Protein AF-A0A3D0ZLG3-F1 (afdb_monomer_lite)

Structure (mmCIF, N/CA/C/O backbone):
data_AF-A0A3D0ZLG3-F1
#
_entry.id   AF-A0A3D0ZLG3-F1
#
loop_
_atom_site.group_PDB
_atom_site.id
_atom_site.type_symbol
_atom_site.label_atom_id
_atom_site.label_alt_id
_atom_site.label_comp_id
_atom_site.label_asym_id
_atom_site.label_entity_id
_atom_site.label_seq_id
_atom_site.pdbx_PDB_ins_code
_atom_site.Cartn_x
_atom_site.Cartn_y
_atom_site.Cartn_z
_atom_site.occupancy
_atom_site.B_iso_or_equiv
_atom_site.auth_seq_id
_atom_site.auth_comp_id
_atom_site.auth_asym_id
_atom_site.auth_atom_id
_atom_site.pdbx_PDB_model_num
ATOM 1 N N . LEU A 1 1 ? -10.636 -18.421 17.690 1.00 55.66 1 LEU A N 1
ATOM 2 C CA . LEU A 1 1 ? -9.407 -18.933 17.035 1.00 55.66 1 LEU A CA 1
ATOM 3 C C . LEU A 1 1 ? -8.238 -18.077 17.494 1.00 55.66 1 LEU A C 1
ATOM 5 O O . LEU A 1 1 ? -8.452 -16.879 17.653 1.00 55.66 1 LEU A O 1
ATOM 9 N N . PRO A 1 2 ? -7.043 -18.640 17.725 1.00 79.75 2 PRO A N 1
ATOM 10 C CA . PRO A 1 2 ? -5.860 -17.829 17.986 1.00 79.75 2 PRO A CA 1
ATOM 11 C C . PRO A 1 2 ? -5.691 -16.797 16.854 1.00 79.75 2 PRO A C 1
ATOM 13 O O . PRO A 1 2 ? -5.816 -17.188 15.690 1.00 79.75 2 PRO A O 1
ATOM 16 N N . PRO A 1 3 ? -5.416 -15.512 17.146 1.00 75.44 3 PRO A N 1
ATOM 17 C CA . PRO A 1 3 ? -5.322 -14.456 16.128 1.00 75.44 3 PRO A CA 1
ATOM 18 C C . PRO A 1 3 ? -4.358 -14.792 14.985 1.00 75.44 3 PRO A C 1
ATOM 20 O O . PRO A 1 3 ? -4.603 -14.461 13.827 1.00 75.44 3 PRO A O 1
ATOM 23 N N . ILE A 1 4 ? -3.298 -15.537 15.299 1.00 81.06 4 ILE A N 1
ATOM 24 C CA . ILE A 1 4 ? -2.323 -16.008 14.320 1.00 81.06 4 ILE A CA 1
ATOM 25 C C . ILE A 1 4 ? -2.920 -16.983 13.301 1.00 81.06 4 ILE A C 1
ATOM 27 O O . ILE A 1 4 ? -2.586 -16.903 12.1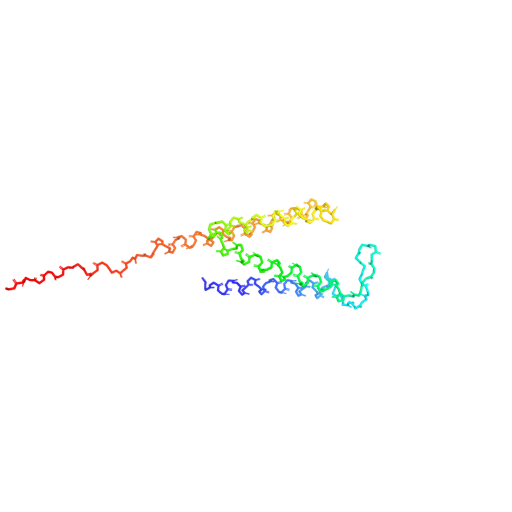30 1.00 81.06 4 ILE A O 1
ATOM 31 N N . VAL A 1 5 ? -3.859 -17.846 13.704 1.00 85.44 5 VAL A N 1
ATOM 32 C CA . VAL A 1 5 ? -4.514 -18.796 12.791 1.00 85.44 5 VAL A CA 1
ATOM 33 C C . VAL A 1 5 ? -5.380 -18.041 11.788 1.00 85.44 5 VAL A C 1
ATOM 35 O O . VAL A 1 5 ? -5.345 -18.351 10.602 1.00 85.44 5 VAL A O 1
ATOM 38 N N . LEU A 1 6 ? -6.107 -17.014 12.238 1.00 80.31 6 LEU A N 1
ATOM 39 C CA . LEU A 1 6 ? -6.919 -16.175 11.354 1.00 80.31 6 LEU A CA 1
ATOM 40 C C . LEU A 1 6 ? -6.043 -15.423 10.338 1.00 80.31 6 LEU A C 1
ATOM 42 O O . LEU A 1 6 ? -6.314 -15.470 9.138 1.00 80.31 6 LEU A O 1
ATOM 46 N N . ALA A 1 7 ? -4.961 -14.791 10.805 1.00 78.31 7 ALA A N 1
ATOM 47 C CA . ALA A 1 7 ? -4.022 -14.073 9.945 1.00 78.31 7 ALA A CA 1
ATOM 48 C C . ALA A 1 7 ? -3.320 -15.007 8.944 1.00 78.31 7 ALA A C 1
ATOM 50 O O . ALA A 1 7 ? -3.247 -14.699 7.755 1.00 78.31 7 ALA A O 1
ATOM 51 N N . SER A 1 8 ? -2.850 -16.173 9.399 1.00 84.81 8 SER A N 1
ATOM 52 C CA . SER A 1 8 ? -2.200 -17.167 8.544 1.00 84.81 8 SER A CA 1
ATOM 53 C C . SER A 1 8 ? -3.142 -17.715 7.479 1.00 84.81 8 SER A C 1
ATOM 55 O O . SER A 1 8 ? -2.725 -17.850 6.335 1.00 84.81 8 SER A O 1
ATOM 57 N N . VAL A 1 9 ? -4.407 -17.989 7.813 1.00 87.88 9 VAL A N 1
ATOM 58 C CA . VAL A 1 9 ? -5.397 -18.449 6.828 1.00 87.88 9 VAL A CA 1
ATOM 59 C C . VAL A 1 9 ? -5.670 -17.362 5.788 1.00 87.88 9 VAL A C 1
ATOM 61 O O . VAL A 1 9 ? -5.633 -17.657 4.597 1.00 87.88 9 VAL A O 1
ATOM 64 N N . GLY A 1 10 ? -5.865 -16.105 6.203 1.00 85.25 10 GLY A N 1
ATOM 65 C CA . GLY A 1 10 ? -6.064 -14.989 5.270 1.00 85.25 10 GLY A CA 1
ATOM 66 C C . GLY A 1 10 ? -4.884 -14.796 4.312 1.00 85.25 10 GLY A C 1
ATOM 67 O O . GLY A 1 10 ? -5.078 -14.693 3.100 1.00 85.25 10 GLY A O 1
ATOM 68 N N . LEU A 1 11 ? -3.655 -14.828 4.837 1.00 88.69 11 LEU A N 1
ATOM 69 C CA . LEU A 1 11 ? -2.432 -14.753 4.032 1.00 88.69 11 LEU A CA 1
ATOM 70 C C . LEU A 1 11 ? -2.287 -15.950 3.086 1.00 88.69 11 LEU A C 1
ATOM 72 O O . LEU A 1 11 ? -1.920 -15.762 1.930 1.00 88.69 11 LEU A O 1
ATOM 76 N N . MET A 1 12 ? -2.604 -17.165 3.544 1.00 94.38 12 MET A N 1
ATOM 77 C CA . MET A 1 12 ? -2.537 -18.380 2.727 1.00 94.38 12 MET A CA 1
ATOM 78 C C . MET A 1 12 ? -3.524 -18.322 1.559 1.00 94.38 12 MET A C 1
ATOM 80 O O . MET A 1 12 ? -3.162 -18.652 0.433 1.00 94.38 12 MET A O 1
ATOM 84 N N . VAL A 1 13 ? -4.755 -17.866 1.810 1.00 92.69 13 VAL A N 1
ATOM 85 C CA . VAL A 1 13 ? -5.767 -17.670 0.764 1.00 92.69 13 VAL A CA 1
ATOM 86 C C . VAL A 1 13 ? -5.295 -16.614 -0.233 1.00 92.69 13 VAL A C 1
ATOM 88 O O . VAL A 1 13 ? -5.320 -16.869 -1.434 1.00 92.69 13 VAL A O 1
ATOM 91 N N . GLY A 1 14 ? -4.799 -15.467 0.243 1.00 87.12 14 GLY A N 1
ATOM 92 C CA . GLY A 1 14 ? -4.247 -14.426 -0.626 1.00 87.12 14 GLY A CA 1
ATOM 93 C C . GLY A 1 14 ? -3.088 -14.934 -1.491 1.00 87.12 14 GLY A C 1
ATOM 94 O O . GLY A 1 14 ? -3.075 -14.712 -2.701 1.00 87.12 14 GLY A O 1
ATOM 95 N N . ALA A 1 15 ? -2.157 -15.682 -0.897 1.00 91.56 15 ALA A N 1
ATOM 96 C CA . ALA A 1 15 ? -1.034 -16.290 -1.603 1.00 91.56 15 ALA A CA 1
ATOM 97 C C . ALA A 1 15 ? -1.494 -17.318 -2.648 1.00 91.56 15 ALA A C 1
ATOM 99 O O . ALA A 1 15 ? -1.011 -17.292 -3.777 1.00 91.56 15 ALA A O 1
ATOM 100 N N . ALA A 1 16 ? -2.452 -18.184 -2.306 1.00 94.94 16 ALA A N 1
ATOM 101 C CA . ALA A 1 16 ? -3.001 -19.176 -3.225 1.00 94.94 16 ALA A CA 1
ATOM 102 C C . ALA A 1 16 ? -3.704 -18.520 -4.422 1.00 94.94 16 ALA A C 1
ATOM 104 O O . ALA A 1 16 ? -3.488 -18.932 -5.561 1.00 94.94 16 ALA A O 1
ATOM 105 N N . VAL A 1 17 ? -4.496 -17.468 -4.185 1.00 93.50 17 VAL A N 1
ATOM 106 C CA . VAL A 1 17 ? -5.161 -16.694 -5.245 1.00 93.50 17 VAL A CA 1
ATOM 107 C C . VAL A 1 17 ? -4.134 -16.024 -6.157 1.00 93.50 17 VAL A C 1
ATOM 109 O O . VAL A 1 17 ? -4.238 -16.141 -7.377 1.00 93.50 17 VAL A O 1
ATOM 112 N N . MET A 1 18 ? -3.112 -15.376 -5.589 1.00 89.12 18 MET A N 1
ATOM 113 C CA . MET A 1 18 ? -2.034 -14.757 -6.369 1.00 89.12 18 MET A CA 1
ATOM 114 C C . MET A 1 18 ? -1.254 -15.788 -7.190 1.00 89.12 18 MET A C 1
ATOM 116 O O . MET A 1 18 ? -0.952 -15.547 -8.358 1.00 89.12 18 MET A O 1
ATOM 120 N N . TRP A 1 19 ? -0.960 -16.952 -6.607 1.00 91.62 19 TRP A N 1
ATOM 121 C CA . TRP A 1 19 ? -0.264 -18.035 -7.294 1.00 91.62 19 TRP A CA 1
ATOM 122 C C . TRP A 1 19 ? -1.094 -18.607 -8.448 1.00 91.62 19 TRP A C 1
ATOM 124 O O . TRP A 1 19 ? -0.566 -18.788 -9.539 1.00 91.62 19 TRP A O 1
ATOM 134 N N . LEU A 1 20 ? -2.400 -18.813 -8.255 1.00 93.38 20 LEU A N 1
ATOM 135 C CA . LEU A 1 20 ? -3.320 -19.230 -9.319 1.00 93.38 20 LEU A CA 1
ATOM 136 C C . LEU A 1 20 ? -3.420 -18.185 -10.438 1.00 93.38 20 LEU A C 1
ATOM 138 O O . LEU A 1 20 ? -3.387 -18.545 -11.615 1.00 93.38 20 LEU A O 1
ATOM 142 N N . ALA A 1 21 ? -3.503 -16.896 -10.099 1.00 90.44 21 ALA A N 1
ATOM 143 C CA . ALA A 1 21 ? -3.523 -15.814 -11.085 1.00 90.44 21 ALA A CA 1
ATOM 144 C C . ALA A 1 21 ? -2.225 -15.766 -11.911 1.00 90.44 21 ALA A C 1
ATOM 146 O O . ALA A 1 21 ? -2.264 -15.566 -13.125 1.00 90.44 21 ALA A O 1
ATOM 147 N N . ALA A 1 22 ? -1.079 -16.013 -11.274 1.00 87.00 22 ALA A N 1
ATOM 148 C CA . ALA A 1 22 ? 0.198 -16.151 -11.963 1.00 87.00 22 ALA A CA 1
ATOM 149 C C . ALA A 1 22 ? 0.248 -17.416 -12.841 1.00 87.00 22 ALA A C 1
ATOM 151 O O . ALA A 1 22 ? 0.626 -17.341 -14.007 1.00 87.00 22 ALA A O 1
ATOM 152 N N . ALA A 1 23 ? -0.177 -18.570 -12.316 1.00 87.81 23 ALA A N 1
ATOM 153 C CA . ALA A 1 23 ? -0.129 -19.860 -13.010 1.00 87.81 23 ALA A CA 1
ATOM 154 C C . ALA A 1 23 ? -1.052 -19.923 -14.238 1.00 87.81 23 ALA A C 1
ATOM 156 O O . ALA A 1 23 ? -0.731 -20.582 -15.223 1.00 87.81 23 ALA A O 1
ATOM 157 N N . THR A 1 24 ? -2.188 -19.225 -14.196 1.00 91.38 24 THR A N 1
ATOM 158 C CA . THR A 1 24 ? -3.136 -19.127 -15.319 1.00 91.38 24 THR A CA 1
ATOM 159 C C . THR A 1 24 ? -2.714 -18.109 -16.381 1.00 91.38 24 THR A C 1
ATOM 161 O O . THR A 1 24 ? -3.380 -17.991 -17.407 1.00 91.38 24 THR A O 1
ATOM 164 N N . GLY A 1 25 ? -1.624 -17.365 -16.157 1.00 82.06 25 GLY A N 1
ATOM 165 C CA . GLY A 1 25 ? -1.154 -16.318 -17.065 1.00 82.06 25 GLY A CA 1
ATOM 166 C C . GLY A 1 25 ? -2.006 -15.045 -17.049 1.00 82.06 25 GLY A C 1
ATOM 167 O O . GLY A 1 25 ? -1.749 -14.142 -17.841 1.00 82.06 25 GLY A O 1
ATOM 168 N N . LEU A 1 26 ? -2.988 -14.944 -16.141 1.00 82.88 26 LEU A N 1
ATOM 169 C CA . LEU A 1 26 ? -3.759 -13.715 -15.918 1.00 82.88 26 LEU A CA 1
ATOM 170 C C . LEU A 1 26 ? -2.859 -12.578 -15.424 1.00 82.88 26 LEU A C 1
ATOM 172 O O . LEU A 1 26 ? -3.101 -11.416 -15.745 1.00 82.88 26 LEU A O 1
ATOM 176 N N . LEU A 1 27 ? -1.820 -12.917 -14.655 1.00 78.25 27 LEU A N 1
ATOM 177 C CA . LEU A 1 27 ? -0.792 -11.985 -14.213 1.00 78.25 27 LEU A CA 1
ATOM 178 C C . LEU A 1 27 ? 0.483 -12.191 -15.057 1.00 78.25 27 LEU A C 1
ATOM 180 O O . LEU A 1 27 ? 1.223 -13.145 -14.800 1.00 78.25 27 LEU A O 1
ATOM 184 N N . PRO A 1 28 ? 0.765 -11.340 -16.064 1.00 78.38 28 PRO A N 1
ATOM 185 C CA . PRO A 1 28 ? 1.974 -11.462 -16.871 1.00 78.38 28 PRO A CA 1
ATOM 186 C C . PRO A 1 28 ? 3.206 -11.170 -16.006 1.00 78.38 28 PRO A C 1
ATOM 188 O O . PRO A 1 28 ? 3.541 -10.022 -15.720 1.00 78.38 28 PRO A O 1
ATOM 191 N N . MET A 1 29 ? 3.881 -12.230 -15.565 1.00 72.69 29 MET A N 1
ATOM 192 C CA . MET A 1 29 ? 5.076 -12.135 -14.734 1.00 72.69 29 MET A CA 1
ATOM 193 C C . MET A 1 29 ? 6.311 -12.028 -15.635 1.00 72.69 29 MET A C 1
ATOM 195 O O . MET A 1 29 ? 6.917 -13.028 -16.011 1.00 72.69 29 MET A O 1
ATOM 199 N N . ALA A 1 30 ? 6.659 -10.801 -16.018 1.00 77.38 30 ALA A N 1
ATOM 200 C CA . ALA A 1 30 ? 7.857 -10.507 -16.796 1.00 77.38 30 ALA A CA 1
ATOM 201 C C . ALA A 1 30 ? 8.911 -9.839 -15.907 1.00 77.38 30 ALA A C 1
ATOM 203 O O . ALA A 1 30 ? 8.622 -8.866 -15.212 1.00 77.38 30 ALA A O 1
ATOM 204 N N . PHE A 1 31 ? 10.144 -10.340 -15.954 1.00 76.38 31 PHE A N 1
ATOM 205 C CA . PHE A 1 31 ? 11.295 -9.662 -15.367 1.00 76.38 31 PHE A CA 1
ATOM 206 C C . PHE A 1 31 ? 12.100 -9.004 -16.484 1.00 76.38 31 PHE A C 1
ATOM 208 O O . PHE A 1 31 ? 12.467 -9.661 -17.458 1.00 76.38 31 PHE A O 1
ATOM 215 N N . SER A 1 32 ? 12.369 -7.708 -16.351 1.00 75.88 32 SER A N 1
ATOM 216 C CA . SER A 1 32 ? 13.154 -6.947 -17.317 1.00 75.88 32 SER A CA 1
ATOM 217 C C . SER A 1 32 ? 14.144 -6.057 -16.584 1.00 75.88 32 SER A C 1
ATOM 219 O O . SER A 1 32 ? 13.767 -5.311 -15.685 1.00 75.88 32 SER A O 1
ATOM 221 N N . ALA A 1 33 ? 15.409 -6.130 -16.993 1.00 80.06 33 ALA A N 1
ATOM 222 C CA . ALA A 1 33 ? 16.469 -5.222 -16.560 1.00 80.06 33 ALA A CA 1
ATOM 223 C C . ALA A 1 33 ? 16.695 -4.084 -17.576 1.00 80.06 33 ALA A C 1
ATOM 225 O O . ALA A 1 33 ? 17.752 -3.455 -17.580 1.00 80.06 33 ALA A O 1
ATOM 226 N N . ALA A 1 34 ? 15.732 -3.854 -18.474 1.00 83.06 34 ALA A N 1
ATOM 227 C CA . ALA A 1 34 ? 15.802 -2.783 -19.458 1.00 83.06 34 ALA A CA 1
ATOM 228 C C . ALA A 1 34 ? 15.677 -1.402 -18.799 1.00 83.06 34 ALA A C 1
ATOM 230 O O . ALA A 1 34 ? 15.046 -1.248 -17.749 1.00 83.06 34 ALA A O 1
ATOM 231 N N . ASP A 1 35 ? 16.247 -0.388 -19.447 1.00 86.12 35 ASP A N 1
ATOM 232 C CA . ASP A 1 35 ? 16.139 0.992 -18.985 1.00 86.12 35 ASP A CA 1
ATOM 233 C C . ASP A 1 35 ? 14.672 1.419 -18.854 1.00 86.12 35 ASP A C 1
ATOM 235 O O . ASP A 1 35 ? 13.822 1.143 -19.702 1.00 86.12 35 ASP A O 1
ATOM 239 N N . THR A 1 36 ? 14.372 2.092 -17.748 1.00 84.19 36 THR A N 1
ATOM 240 C CA . THR A 1 36 ? 13.029 2.530 -17.383 1.00 84.19 36 THR A CA 1
ATOM 241 C C . THR A 1 36 ? 12.833 3.984 -17.779 1.00 84.19 36 THR A C 1
ATOM 243 O O . THR A 1 36 ? 13.662 4.850 -17.494 1.00 84.19 36 THR A O 1
ATOM 246 N N . ARG A 1 37 ? 11.707 4.278 -18.427 1.00 85.50 37 ARG A N 1
ATOM 247 C CA . ARG A 1 37 ? 11.344 5.644 -18.797 1.00 85.50 37 ARG A CA 1
ATOM 248 C C . ARG A 1 37 ? 10.555 6.305 -17.666 1.00 85.50 37 ARG A C 1
ATOM 250 O O . ARG A 1 37 ? 9.452 5.874 -17.349 1.00 85.50 37 ARG A O 1
ATOM 257 N N . LEU A 1 38 ? 11.097 7.376 -17.098 1.00 80.56 38 LEU A N 1
ATOM 258 C CA . LEU A 1 38 ? 10.437 8.222 -16.105 1.00 80.56 38 LEU A CA 1
ATOM 259 C C . LEU A 1 38 ? 10.069 9.561 -16.761 1.00 80.56 38 LEU A C 1
ATOM 261 O O . LEU A 1 38 ? 10.871 10.494 -16.828 1.00 80.56 38 LEU A O 1
ATOM 265 N N . GLY A 1 39 ? 8.849 9.642 -17.302 1.00 82.94 39 GLY A N 1
ATOM 266 C CA . GLY A 1 39 ? 8.375 10.814 -18.042 1.00 82.94 39 GLY A CA 1
ATOM 267 C C . GLY A 1 39 ? 9.216 11.078 -19.306 1.00 82.94 39 GLY A C 1
ATOM 268 O O . GLY A 1 39 ? 9.235 10.231 -20.208 1.00 82.94 39 GLY A O 1
ATOM 269 N N . PRO A 1 40 ? 9.896 12.236 -19.426 1.00 83.81 40 PRO A N 1
ATOM 270 C CA . PRO A 1 40 ? 10.781 12.511 -20.557 1.00 83.81 40 PRO A CA 1
ATOM 271 C C . PRO A 1 40 ? 12.170 11.859 -20.429 1.00 83.81 40 PRO A C 1
ATOM 273 O O . PRO A 1 40 ? 12.894 11.809 -21.420 1.00 83.81 40 PRO A O 1
ATOM 276 N N . TRP A 1 41 ? 12.547 11.349 -19.251 1.00 84.94 41 TRP A N 1
ATOM 277 C CA . TRP A 1 41 ? 13.888 10.829 -18.973 1.00 84.94 41 TRP A CA 1
ATOM 278 C C . TRP A 1 41 ? 13.960 9.309 -19.140 1.00 84.94 41 TRP A C 1
ATOM 280 O O . TRP A 1 41 ? 13.026 8.592 -18.782 1.00 84.94 41 TRP A O 1
ATOM 290 N N . ILE A 1 42 ? 15.089 8.810 -19.646 1.00 88.31 42 ILE A N 1
ATOM 291 C CA . ILE A 1 42 ? 15.417 7.379 -19.672 1.00 88.31 42 ILE A CA 1
ATOM 292 C C . ILE A 1 42 ? 16.454 7.145 -18.578 1.00 88.31 42 ILE A C 1
ATOM 294 O O . ILE A 1 42 ? 17.522 7.754 -18.592 1.00 88.31 42 ILE A O 1
ATOM 298 N N . THR A 1 43 ? 16.113 6.304 -17.608 1.00 87.25 43 THR A N 1
ATOM 299 C CA . THR A 1 43 ? 16.951 6.007 -16.446 1.00 87.25 43 THR A CA 1
ATOM 300 C C . THR A 1 43 ? 17.214 4.510 -16.346 1.00 87.25 43 THR A C 1
ATOM 302 O O . THR A 1 43 ? 16.329 3.724 -16.683 1.00 87.25 43 THR A O 1
ATOM 305 N N . PRO A 1 44 ? 18.371 4.083 -15.821 1.00 89.38 44 PRO A N 1
ATOM 306 C CA . PRO A 1 44 ? 18.603 2.675 -15.526 1.00 89.38 44 PRO A CA 1
ATOM 307 C C . PRO A 1 44 ? 17.531 2.097 -14.592 1.00 89.38 44 PRO A C 1
ATOM 309 O O . PRO A 1 44 ? 17.063 2.781 -13.679 1.00 89.38 44 PRO A O 1
ATOM 312 N N . TRP A 1 45 ? 17.188 0.819 -14.770 1.00 89.56 45 TRP A N 1
ATOM 313 C CA . TRP A 1 45 ? 16.134 0.127 -14.006 1.00 89.56 45 TRP A CA 1
ATOM 314 C C . TRP A 1 45 ? 16.280 0.241 -12.478 1.00 89.56 45 TRP A C 1
ATOM 316 O O . TRP A 1 45 ? 15.293 0.363 -11.749 1.00 89.56 45 TRP A O 1
ATOM 326 N N . TRP A 1 46 ? 17.518 0.253 -11.977 1.00 89.44 46 TRP A N 1
ATOM 327 C CA . TRP A 1 46 ? 17.805 0.333 -10.546 1.00 89.44 46 TRP A CA 1
ATOM 328 C C . TRP A 1 46 ? 17.460 1.696 -9.937 1.00 89.44 46 TRP A C 1
ATOM 330 O O . TRP A 1 46 ? 17.219 1.768 -8.735 1.00 89.44 46 TRP A O 1
ATOM 340 N N . VAL A 1 47 ? 17.387 2.768 -10.734 1.00 91.19 47 VAL A N 1
ATOM 341 C CA . VAL A 1 47 ? 16.987 4.099 -10.251 1.00 91.19 47 VAL A CA 1
ATOM 342 C C . VAL A 1 47 ? 15.501 4.106 -9.911 1.00 91.19 47 VAL A C 1
ATOM 344 O O . VAL A 1 47 ? 15.123 4.508 -8.812 1.00 91.19 47 VAL A O 1
ATOM 347 N N . SER A 1 48 ? 14.655 3.615 -10.819 1.00 88.50 48 SER A N 1
ATOM 348 C CA . SER A 1 48 ? 13.212 3.498 -10.585 1.00 88.50 48 SER A CA 1
ATOM 349 C C . SER A 1 48 ? 12.911 2.526 -9.447 1.00 88.50 48 SER A C 1
ATOM 351 O O . SER A 1 48 ? 12.090 2.830 -8.582 1.00 88.50 48 SER A O 1
ATOM 353 N N . LEU A 1 49 ? 13.629 1.398 -9.393 1.00 90.19 49 LEU A N 1
ATOM 354 C CA . LEU A 1 49 ? 13.511 0.446 -8.293 1.00 90.19 49 LEU A CA 1
ATOM 355 C C . LEU A 1 49 ? 13.950 1.062 -6.958 1.00 90.19 49 LEU A C 1
ATOM 357 O O . LEU A 1 49 ? 13.249 0.925 -5.960 1.00 90.19 49 LEU A O 1
ATOM 361 N N . GLY A 1 50 ? 15.075 1.777 -6.936 1.00 93.94 50 GLY A N 1
ATOM 362 C CA . GLY A 1 50 ? 15.560 2.483 -5.753 1.00 93.94 50 GLY A CA 1
ATOM 363 C C . GLY A 1 50 ? 14.566 3.538 -5.273 1.00 93.94 50 GLY A C 1
ATOM 364 O O . GLY A 1 50 ? 14.255 3.591 -4.087 1.00 93.94 50 GLY A O 1
ATOM 365 N N . GLY A 1 51 ? 13.996 4.322 -6.191 1.00 92.19 51 GLY A N 1
ATOM 366 C CA . GLY A 1 51 ? 12.938 5.284 -5.884 1.00 92.19 51 GLY A CA 1
ATOM 367 C C . GLY A 1 51 ? 11.707 4.622 -5.262 1.00 92.19 51 GLY A C 1
ATOM 368 O O . GLY A 1 51 ? 11.230 5.083 -4.228 1.00 92.19 51 GLY A O 1
ATOM 369 N N . LEU A 1 52 ? 11.239 3.507 -5.830 1.00 91.12 52 LEU A N 1
ATOM 370 C CA . LEU A 1 52 ? 10.124 2.726 -5.287 1.00 91.12 52 LEU A CA 1
ATOM 371 C C . LEU A 1 52 ? 10.431 2.202 -3.874 1.00 91.12 52 LEU A C 1
ATOM 373 O O . LEU A 1 52 ? 9.640 2.389 -2.950 1.00 91.12 52 LEU A O 1
ATOM 377 N N . VAL A 1 53 ? 11.599 1.583 -3.685 1.00 95.00 53 VAL A N 1
ATOM 378 C CA . VAL A 1 53 ? 12.005 1.024 -2.390 1.00 95.00 53 VAL A CA 1
ATOM 379 C C . VAL A 1 53 ? 12.103 2.127 -1.337 1.00 95.00 53 VAL A C 1
ATOM 381 O O . VAL A 1 53 ? 11.516 2.017 -0.263 1.00 95.00 53 VAL A O 1
ATOM 384 N N . ILE A 1 54 ? 12.798 3.221 -1.637 1.00 96.81 54 ILE A N 1
ATOM 385 C CA . ILE A 1 54 ? 13.039 4.279 -0.657 1.00 96.81 54 ILE A CA 1
ATOM 386 C C . ILE A 1 54 ? 11.763 5.076 -0.374 1.00 96.81 54 ILE A C 1
ATOM 388 O O . ILE A 1 54 ? 11.390 5.223 0.788 1.00 96.81 54 ILE A O 1
ATOM 392 N N . LEU A 1 55 ? 11.071 5.569 -1.402 1.00 93.81 55 LEU A N 1
ATOM 393 C CA . LEU A 1 55 ? 9.926 6.464 -1.218 1.00 93.81 55 LEU A CA 1
ATOM 394 C C . LEU A 1 55 ? 8.656 5.704 -0.837 1.00 93.81 55 LEU A C 1
ATOM 396 O O . LEU A 1 55 ? 8.049 5.996 0.192 1.00 93.81 55 LEU A O 1
ATOM 400 N N . ALA A 1 56 ? 8.263 4.720 -1.646 1.00 91.00 56 ALA A N 1
ATOM 401 C CA . ALA A 1 56 ? 6.992 4.024 -1.459 1.00 91.00 56 ALA A CA 1
ATOM 402 C C . ALA A 1 56 ? 7.048 2.967 -0.350 1.00 91.00 56 ALA A C 1
ATOM 404 O O . ALA A 1 56 ? 6.005 2.579 0.163 1.00 91.00 56 ALA A O 1
ATOM 405 N N . THR A 1 57 ? 8.247 2.514 0.034 1.00 92.81 57 THR A N 1
ATOM 406 C CA . THR A 1 57 ? 8.401 1.463 1.050 1.00 92.81 57 THR A CA 1
ATOM 407 C C . THR A 1 57 ? 8.997 2.019 2.334 1.00 92.81 57 THR A C 1
ATOM 409 O O . THR A 1 57 ? 8.305 2.082 3.342 1.00 92.81 57 THR A O 1
ATOM 412 N N . VAL A 1 58 ? 10.257 2.466 2.324 1.00 95.75 58 VAL A N 1
ATOM 413 C CA . VAL A 1 58 ? 10.960 2.863 3.557 1.00 95.75 58 VAL A CA 1
ATOM 414 C C . VAL A 1 58 ? 10.330 4.106 4.183 1.00 95.75 58 VAL A C 1
ATOM 416 O O . VAL A 1 58 ? 9.946 4.075 5.351 1.00 95.75 58 VAL A O 1
ATOM 419 N N . VAL A 1 59 ? 10.191 5.193 3.420 1.00 95.69 59 VAL A N 1
ATOM 420 C CA . VAL A 1 59 ? 9.637 6.458 3.930 1.00 95.69 59 VAL A CA 1
ATOM 421 C C . VAL A 1 59 ? 8.169 6.292 4.317 1.00 95.69 59 VAL A C 1
ATOM 423 O O . VAL A 1 59 ? 7.784 6.684 5.420 1.00 95.69 59 VAL A O 1
ATOM 426 N N . ALA A 1 60 ? 7.359 5.671 3.457 1.00 90.88 60 ALA A N 1
ATOM 427 C CA . ALA A 1 60 ? 5.951 5.405 3.748 1.00 90.88 60 ALA A CA 1
ATOM 428 C C . ALA A 1 60 ? 5.771 4.549 5.016 1.00 90.88 60 ALA A C 1
ATOM 430 O O . ALA A 1 60 ? 5.002 4.910 5.903 1.00 90.88 60 ALA A O 1
ATOM 431 N N . TYR A 1 61 ? 6.532 3.463 5.165 1.00 91.38 61 TYR A N 1
ATOM 432 C CA . TYR A 1 61 ? 6.422 2.571 6.320 1.00 91.38 61 TYR A CA 1
ATOM 433 C C . TYR A 1 61 ? 6.874 3.237 7.622 1.00 91.38 61 TYR A C 1
ATOM 435 O O . TYR A 1 61 ? 6.174 3.177 8.634 1.00 91.38 61 TYR A O 1
ATOM 443 N N . VAL A 1 62 ? 8.028 3.913 7.604 1.00 94.50 62 VAL A N 1
ATOM 444 C CA . VAL A 1 62 ? 8.548 4.604 8.791 1.00 94.50 62 VAL A CA 1
ATOM 445 C C . VAL A 1 62 ? 7.607 5.731 9.208 1.00 94.50 62 VAL A C 1
ATOM 447 O O . VAL A 1 62 ? 7.274 5.834 10.389 1.00 94.50 62 VAL A O 1
ATOM 450 N N . SER A 1 63 ? 7.134 6.546 8.259 1.00 89.75 63 SER A N 1
ATOM 451 C CA . SER A 1 63 ? 6.171 7.612 8.555 1.00 89.75 63 SER A CA 1
ATOM 452 C C . SER A 1 63 ? 4.848 7.058 9.086 1.00 89.75 63 SER A C 1
ATOM 454 O O . SER A 1 63 ? 4.344 7.578 10.081 1.00 89.75 63 SER A O 1
ATOM 456 N N . GLY A 1 64 ? 4.344 5.957 8.520 1.00 85.94 64 GLY A N 1
ATOM 457 C CA . GLY A 1 64 ? 3.157 5.256 9.010 1.00 85.94 64 GLY A CA 1
ATOM 458 C C . GLY A 1 64 ? 3.308 4.774 10.454 1.00 85.94 64 GLY A C 1
ATOM 459 O O . GLY A 1 64 ? 2.437 5.031 11.285 1.00 85.94 64 GLY A O 1
ATOM 460 N N . ILE A 1 65 ? 4.444 4.157 10.801 1.00 86.56 65 ILE A N 1
ATOM 461 C CA . ILE A 1 65 ? 4.726 3.733 12.182 1.00 86.56 65 ILE A CA 1
ATOM 462 C C . ILE A 1 65 ? 4.801 4.935 13.122 1.00 86.56 65 ILE A C 1
ATOM 464 O O . ILE A 1 65 ? 4.211 4.906 14.202 1.00 86.56 65 ILE A O 1
ATOM 468 N N . VAL A 1 66 ? 5.537 5.984 12.748 1.00 90.06 66 VAL A N 1
ATOM 469 C CA . VAL A 1 66 ? 5.692 7.178 13.590 1.00 90.06 66 VAL A CA 1
ATOM 470 C C . VAL A 1 66 ? 4.335 7.838 13.831 1.00 90.06 66 VAL A C 1
ATOM 472 O O . VAL A 1 66 ? 3.999 8.126 14.980 1.00 90.06 66 VAL A O 1
ATOM 475 N N . ALA A 1 67 ? 3.525 7.999 12.783 1.00 84.50 67 ALA A N 1
ATOM 476 C CA . ALA A 1 67 ? 2.174 8.536 12.883 1.00 84.50 67 ALA A CA 1
ATOM 477 C C . ALA A 1 67 ? 1.288 7.670 13.790 1.00 84.50 67 ALA A C 1
ATOM 479 O O . ALA A 1 67 ? 0.670 8.191 14.718 1.00 84.50 67 ALA A O 1
ATOM 480 N N . ALA A 1 68 ? 1.285 6.347 13.595 1.00 81.31 68 ALA A N 1
ATOM 481 C CA . ALA A 1 68 ? 0.509 5.420 14.417 1.00 81.31 68 ALA A CA 1
ATOM 482 C C . ALA A 1 68 ? 0.910 5.473 15.901 1.00 81.31 68 ALA A C 1
ATOM 484 O O . ALA A 1 68 ? 0.049 5.394 16.778 1.00 81.31 68 ALA A O 1
ATOM 485 N N . ARG A 1 69 ? 2.205 5.650 16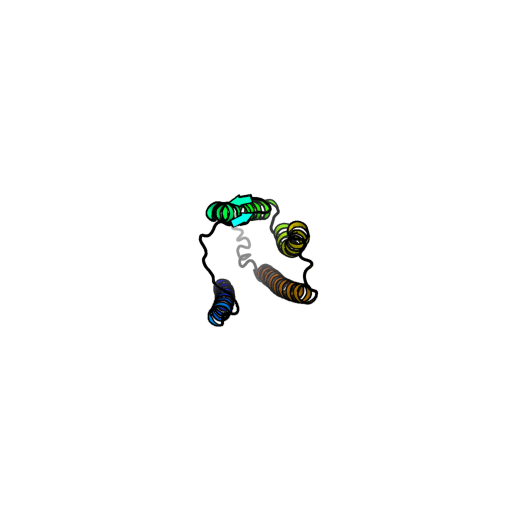.198 1.00 83.06 69 ARG A N 1
ATOM 486 C CA . ARG A 1 69 ? 2.708 5.779 17.575 1.00 83.06 69 ARG A CA 1
ATOM 487 C C . ARG A 1 69 ? 2.369 7.129 18.211 1.00 83.06 69 ARG A C 1
ATOM 489 O O . ARG A 1 69 ? 2.182 7.175 19.423 1.00 83.06 69 ARG A O 1
ATOM 496 N N . ALA A 1 70 ? 2.281 8.203 17.427 1.00 83.56 70 ALA A N 1
ATOM 497 C CA . ALA A 1 70 ? 2.024 9.556 17.927 1.00 83.56 70 ALA A CA 1
ATOM 498 C C . ALA A 1 70 ? 0.538 9.849 18.219 1.00 83.56 70 ALA A C 1
ATOM 500 O O . ALA A 1 70 ? 0.235 10.660 19.089 1.00 83.56 70 ALA A O 1
ATOM 501 N N . LEU A 1 71 ? -0.392 9.207 17.502 1.00 77.25 71 LEU A N 1
ATOM 502 C CA . LEU A 1 71 ? -1.815 9.586 17.473 1.00 77.25 71 LEU A CA 1
ATOM 503 C C . LEU A 1 71 ? -2.719 8.862 18.494 1.00 77.25 71 LEU A C 1
ATOM 505 O O . LEU A 1 71 ? -3.887 9.221 18.651 1.00 77.25 71 LEU A O 1
ATOM 509 N N . GLY A 1 72 ? -2.207 7.848 19.198 1.00 76.38 72 GLY A N 1
ATOM 510 C CA . GLY A 1 72 ? -3.010 6.991 20.080 1.00 76.38 72 GLY A CA 1
ATOM 511 C C . GLY A 1 72 ? -3.980 6.071 19.316 1.00 76.38 72 GLY A C 1
ATOM 512 O O . GLY A 1 72 ? -4.286 6.277 18.141 1.00 76.38 72 GLY A O 1
ATOM 513 N N . SER A 1 73 ? -4.487 5.025 19.978 1.00 76.88 73 SER A N 1
ATOM 514 C CA . SER A 1 73 ? -5.227 3.924 19.325 1.00 76.88 73 SER A CA 1
ATOM 515 C C . SER A 1 73 ? -6.480 4.367 18.559 1.00 76.88 73 SER A C 1
ATOM 517 O O . SER A 1 73 ? -6.807 3.803 17.515 1.00 76.88 73 SER A O 1
ATOM 519 N N . LYS A 1 74 ? -7.173 5.402 19.048 1.00 76.88 74 LYS A N 1
ATOM 520 C CA . LYS A 1 74 ? -8.428 5.882 18.456 1.00 76.88 74 LYS A CA 1
ATOM 521 C C . LYS A 1 74 ? -8.194 6.605 17.129 1.00 76.88 74 LYS A C 1
ATOM 523 O O . LYS A 1 74 ? -8.875 6.306 16.154 1.00 76.88 74 LYS A O 1
ATOM 528 N N . VAL A 1 75 ? -7.219 7.515 17.071 1.00 79.44 75 VAL A N 1
ATOM 529 C CA . VAL A 1 75 ? -6.933 8.279 15.847 1.00 79.44 75 VAL A CA 1
ATOM 530 C C . VAL A 1 75 ? -6.173 7.425 14.829 1.00 79.44 75 VAL A C 1
ATOM 532 O O . VAL A 1 75 ? -6.451 7.529 13.640 1.00 79.44 75 VAL A O 1
ATOM 535 N N . ALA A 1 76 ? -5.313 6.501 15.274 1.00 79.25 76 ALA A N 1
ATOM 536 C CA . ALA A 1 76 ? -4.674 5.524 14.389 1.00 79.25 76 ALA A CA 1
ATOM 537 C C . ALA A 1 76 ? -5.700 4.647 13.641 1.00 79.25 76 ALA A C 1
ATOM 539 O O . ALA A 1 76 ? -5.548 4.402 12.446 1.00 79.25 76 ALA A O 1
ATOM 540 N N . SER A 1 77 ? -6.780 4.232 14.317 1.00 79.88 77 SER A N 1
ATOM 541 C CA . SER A 1 77 ? -7.875 3.486 13.684 1.00 79.88 77 SER A CA 1
ATOM 542 C C . SER A 1 77 ? -8.601 4.320 12.620 1.00 79.88 77 SER A C 1
ATOM 544 O O . SER A 1 77 ? -8.809 3.851 11.503 1.00 79.88 77 SER A O 1
ATOM 546 N N . PHE A 1 78 ? -8.907 5.591 12.909 1.00 81.75 78 PHE A N 1
ATOM 547 C CA . PHE A 1 78 ? -9.504 6.491 11.915 1.00 81.75 78 PHE A CA 1
ATOM 548 C C . PHE A 1 78 ? -8.597 6.722 10.705 1.00 81.75 78 PHE A C 1
ATOM 550 O O . PHE A 1 78 ? -9.083 6.688 9.580 1.00 81.75 78 PHE A O 1
ATOM 557 N N . VAL A 1 79 ? -7.296 6.919 10.925 1.00 82.56 79 VAL A N 1
ATOM 558 C CA . VAL A 1 79 ? -6.313 7.089 9.846 1.00 82.56 79 VAL A CA 1
ATOM 559 C C . VAL A 1 79 ? -6.237 5.843 8.966 1.00 82.56 79 VAL A C 1
ATOM 561 O O . VAL A 1 79 ? -6.267 5.964 7.748 1.00 82.56 79 VAL A O 1
ATOM 564 N N . SER A 1 80 ? -6.217 4.646 9.560 1.00 80.00 80 SER A N 1
ATOM 565 C CA . SER A 1 80 ? -6.206 3.394 8.792 1.00 80.00 80 SER A CA 1
ATOM 566 C C . SER A 1 80 ? -7.462 3.227 7.926 1.00 80.00 80 SER A C 1
ATOM 568 O O . SER A 1 80 ? -7.386 2.688 6.825 1.00 80.00 80 SER A O 1
ATOM 570 N N . LEU A 1 81 ? -8.616 3.715 8.393 1.00 79.00 81 LEU A N 1
ATOM 571 C CA . LEU A 1 81 ? -9.857 3.690 7.617 1.00 79.00 81 LEU A CA 1
ATOM 572 C C . LEU A 1 81 ? -9.861 4.725 6.481 1.00 79.00 81 LEU A C 1
ATOM 574 O O . LEU A 1 81 ? -10.391 4.447 5.406 1.00 79.00 81 LEU A O 1
ATOM 578 N N . THR A 1 82 ? -9.287 5.912 6.694 1.00 81.38 82 THR A N 1
ATOM 579 C CA . THR A 1 82 ? -9.262 6.979 5.679 1.00 81.38 82 THR A CA 1
ATOM 580 C C . THR A 1 82 ? -8.147 6.817 4.652 1.00 81.38 82 THR A C 1
ATOM 582 O O . THR A 1 82 ? -8.274 7.343 3.546 1.00 81.38 82 THR A O 1
ATOM 585 N N . GLU A 1 83 ? -7.093 6.061 4.962 1.00 84.56 83 GLU A N 1
ATOM 586 C CA . GLU A 1 83 ? -5.963 5.793 4.066 1.00 84.56 83 GLU A CA 1
ATOM 587 C C . GLU A 1 83 ? -6.414 5.301 2.687 1.00 84.56 83 GLU A C 1
ATOM 589 O O . GLU A 1 83 ? -5.923 5.786 1.668 1.00 84.56 83 GLU A O 1
ATOM 594 N N . VAL A 1 84 ? -7.408 4.408 2.632 1.00 82.06 84 VAL A N 1
ATOM 595 C CA . VAL A 1 84 ? -7.878 3.862 1.352 1.00 82.06 84 VAL A CA 1
ATOM 596 C C . VAL A 1 84 ? -8.502 4.942 0.463 1.00 82.06 84 VAL A C 1
ATOM 598 O O . VAL A 1 84 ? -8.267 4.961 -0.743 1.00 82.06 84 VAL A O 1
ATOM 601 N N . LEU A 1 85 ? -9.249 5.885 1.047 1.00 81.75 85 LEU A N 1
ATOM 602 C CA . LEU A 1 85 ? -9.812 7.021 0.307 1.00 81.75 85 LEU A CA 1
ATOM 603 C C . LEU A 1 85 ? -8.698 7.925 -0.232 1.00 81.75 85 LEU A C 1
ATOM 605 O O . LEU A 1 85 ? -8.736 8.323 -1.395 1.00 81.75 85 LEU A O 1
ATOM 609 N N . PHE A 1 86 ? -7.683 8.207 0.590 1.00 83.94 86 PHE A N 1
ATOM 610 C CA . PHE A 1 86 ? -6.519 8.985 0.166 1.00 83.94 86 PHE A CA 1
ATOM 611 C C . PHE A 1 86 ? -5.738 8.300 -0.956 1.00 83.94 86 PHE A C 1
ATOM 613 O O . PHE A 1 86 ? -5.337 8.980 -1.896 1.00 83.94 86 PHE A O 1
ATOM 620 N N . ALA A 1 87 ? -5.558 6.979 -0.901 1.00 84.31 87 ALA A N 1
ATOM 621 C CA . ALA A 1 87 ? -4.886 6.221 -1.954 1.00 84.31 87 ALA A CA 1
ATOM 622 C C . ALA A 1 87 ? -5.603 6.368 -3.307 1.00 84.31 87 ALA A C 1
ATOM 624 O O . ALA A 1 87 ? -4.956 6.631 -4.319 1.00 84.31 87 ALA A O 1
ATOM 625 N N . VAL A 1 88 ? -6.939 6.281 -3.321 1.00 80.44 88 VAL A N 1
ATOM 626 C CA . VAL A 1 88 ? -7.747 6.472 -4.540 1.00 80.44 88 VAL A CA 1
ATOM 627 C C . VAL A 1 88 ? -7.615 7.899 -5.081 1.00 80.44 88 VAL A C 1
ATOM 629 O O . VAL A 1 88 ? -7.428 8.086 -6.282 1.00 80.44 88 VAL A O 1
ATOM 632 N N . ILE A 1 89 ? -7.666 8.907 -4.205 1.00 85.19 89 ILE A N 1
ATOM 633 C CA . ILE A 1 89 ? -7.522 10.318 -4.596 1.00 85.19 89 ILE A CA 1
ATOM 634 C C . ILE A 1 89 ? -6.128 10.587 -5.175 1.00 85.19 89 ILE A C 1
ATOM 636 O O . ILE A 1 89 ? -6.008 11.233 -6.215 1.00 85.19 89 ILE A O 1
ATOM 640 N N . TRP A 1 90 ? -5.073 10.080 -4.533 1.00 85.00 90 TRP A N 1
ATOM 641 C CA . TRP A 1 90 ? -3.701 10.250 -5.008 1.00 85.00 90 TRP A CA 1
ATOM 642 C C . TRP A 1 90 ? -3.443 9.531 -6.328 1.00 85.00 90 TRP A C 1
ATOM 644 O O . TRP A 1 90 ? -2.775 10.098 -7.189 1.00 85.00 90 TRP A O 1
ATOM 654 N N . ALA A 1 91 ? -3.993 8.329 -6.520 1.00 84.44 91 ALA A N 1
ATOM 655 C CA . ALA A 1 91 ? -3.914 7.627 -7.797 1.00 84.44 91 ALA A CA 1
ATOM 656 C C . ALA A 1 91 ? -4.547 8.460 -8.921 1.00 84.44 91 ALA A C 1
ATOM 658 O O . ALA A 1 91 ? -3.922 8.671 -9.959 1.00 84.44 91 ALA A O 1
ATOM 659 N N . TRP A 1 92 ? -5.736 9.018 -8.680 1.00 83.62 92 TRP A N 1
ATOM 660 C CA . TRP A 1 92 ? -6.398 9.895 -9.644 1.00 83.62 92 TRP A CA 1
ATOM 661 C C . TRP A 1 92 ? -5.577 11.159 -9.947 1.00 83.62 92 TRP A C 1
ATOM 663 O O . TRP A 1 92 ? -5.407 11.518 -11.110 1.00 83.62 92 TRP A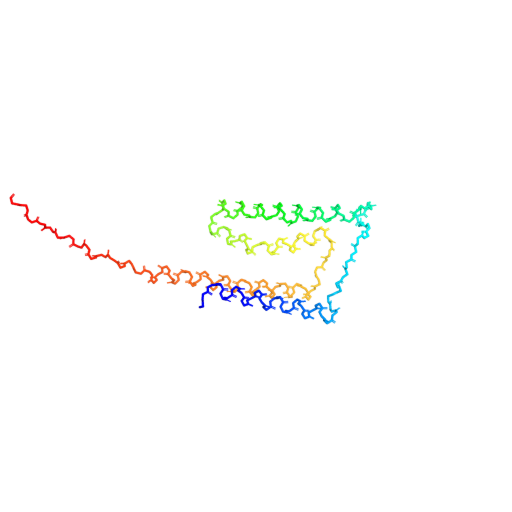 O 1
ATOM 673 N N . LEU A 1 93 ? -5.021 11.807 -8.917 1.00 85.44 93 LEU A N 1
ATOM 674 C CA . LEU A 1 93 ? -4.277 13.060 -9.066 1.00 85.44 93 LEU A CA 1
ATOM 675 C C . LEU A 1 93 ? -2.909 12.879 -9.745 1.00 85.44 93 LEU A C 1
ATOM 677 O O . LEU A 1 93 ? -2.507 13.729 -10.536 1.00 85.44 93 LEU A O 1
ATOM 681 N N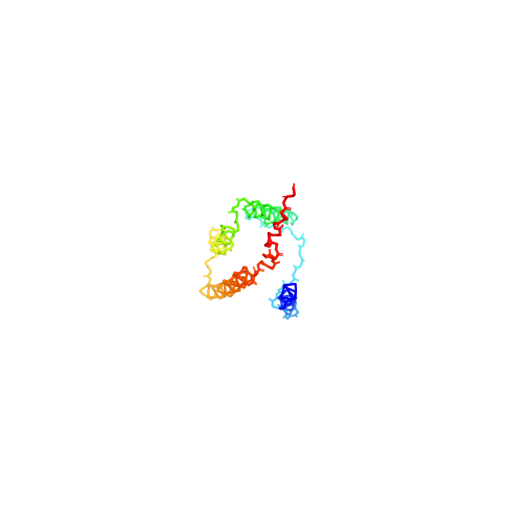 . LEU A 1 94 ? -2.182 11.805 -9.422 1.00 81.19 94 LEU A N 1
ATOM 682 C CA . LEU A 1 94 ? -0.812 11.585 -9.900 1.00 81.19 94 LEU A CA 1
ATOM 683 C C . LEU A 1 94 ? -0.751 10.845 -11.235 1.00 81.19 94 LEU A C 1
ATOM 685 O O . LEU A 1 94 ? 0.145 11.125 -12.027 1.00 81.19 94 LEU A O 1
ATOM 689 N N . LEU A 1 95 ? -1.661 9.896 -11.477 1.00 80.19 95 LEU A N 1
ATOM 690 C CA . LEU A 1 95 ? -1.651 9.080 -12.696 1.00 80.19 95 LEU A CA 1
ATOM 691 C C . LEU A 1 95 ? -2.670 9.570 -13.733 1.00 80.19 95 LEU A C 1
ATOM 693 O O . LEU A 1 95 ? -2.571 9.195 -14.896 1.00 80.19 95 LEU A O 1
ATOM 697 N N . GLY A 1 96 ? -3.641 10.408 -13.347 1.00 75.56 96 GLY A N 1
ATOM 698 C CA . GLY A 1 96 ? -4.694 10.876 -14.254 1.00 75.56 96 GLY A CA 1
ATOM 699 C C . GLY A 1 96 ? -5.647 9.768 -14.717 1.00 75.56 96 GLY A C 1
ATOM 700 O O . GLY A 1 96 ? -6.478 9.996 -15.596 1.00 75.56 96 GLY A O 1
ATOM 701 N N . GLU A 1 97 ? -5.549 8.571 -14.138 1.00 68.69 97 GLU A N 1
ATOM 702 C CA . GLU A 1 97 ? -6.425 7.450 -14.446 1.00 68.69 97 GLU A CA 1
ATOM 703 C C . GLU A 1 97 ? -7.727 7.602 -13.655 1.00 68.69 97 GLU A C 1
ATOM 705 O O . GLU A 1 97 ? -7.758 7.486 -12.429 1.00 68.69 97 GLU A O 1
ATOM 710 N N . LEU A 1 98 ? -8.819 7.909 -14.362 1.00 70.38 98 LEU A N 1
ATOM 711 C CA . LEU A 1 98 ? -10.170 7.867 -13.806 1.00 70.38 98 LEU A CA 1
ATOM 712 C C . LEU A 1 98 ? -10.516 6.399 -13.524 1.00 70.38 98 LEU A C 1
ATOM 714 O O . LEU A 1 98 ? -10.601 5.620 -14.479 1.00 70.38 98 LEU A O 1
ATOM 718 N N . PRO A 1 99 ? -10.735 6.002 -12.256 1.00 66.31 99 PRO A N 1
ATOM 719 C CA . PRO A 1 99 ? -11.112 4.634 -11.948 1.00 66.31 99 PRO A CA 1
ATOM 720 C C . PRO A 1 99 ? -12.395 4.288 -12.705 1.00 66.31 99 PRO A C 1
ATOM 722 O O . PRO A 1 99 ? -13.400 4.999 -12.600 1.00 66.31 99 PRO A O 1
ATOM 725 N N . SER A 1 100 ? -12.369 3.202 -13.478 1.00 79.69 100 SER A N 1
ATOM 726 C CA . SER A 1 100 ? -13.575 2.709 -14.145 1.00 79.69 100 SER A CA 1
ATOM 727 C C . SER A 1 100 ? -14.671 2.477 -13.101 1.00 79.69 100 SER A C 1
ATOM 729 O O . SER A 1 100 ? -14.385 2.037 -11.985 1.00 79.69 100 SER A O 1
ATOM 731 N N . ALA A 1 101 ? -15.938 2.720 -13.451 1.00 79.31 101 ALA A N 1
ATOM 732 C CA . ALA A 1 101 ? -17.065 2.523 -12.534 1.00 79.31 101 ALA A CA 1
ATOM 733 C C . ALA A 1 101 ? -17.056 1.124 -11.882 1.00 79.31 101 ALA A C 1
ATOM 735 O O . ALA A 1 101 ? -17.419 0.973 -10.717 1.00 79.31 101 ALA A O 1
ATOM 736 N N . ILE A 1 102 ? -16.564 0.109 -12.603 1.00 80.44 102 ILE A N 1
ATOM 737 C CA . ILE A 1 102 ? -16.452 -1.262 -12.098 1.00 80.44 102 ILE A CA 1
ATOM 738 C C . ILE A 1 102 ? -15.298 -1.442 -11.094 1.00 80.44 102 ILE A C 1
ATOM 740 O O . ILE A 1 102 ? -15.433 -2.199 -10.137 1.00 80.44 102 ILE A O 1
ATOM 744 N N . GLN A 1 103 ? -14.189 -0.710 -11.258 1.00 75.81 103 GLN A N 1
ATOM 745 C CA . GLN A 1 103 ? -13.079 -0.675 -10.297 1.00 75.81 103 GLN A CA 1
ATOM 746 C C . GLN A 1 103 ? -13.468 0.074 -9.028 1.00 75.81 103 GLN A C 1
ATOM 748 O O . GLN A 1 103 ? -13.097 -0.362 -7.943 1.00 75.81 103 GLN A O 1
ATOM 753 N N . LEU A 1 104 ? -14.247 1.154 -9.140 1.00 80.06 104 LEU A N 1
ATOM 754 C CA . LEU A 1 104 ? -14.816 1.825 -7.969 1.00 80.06 104 LEU A CA 1
ATOM 755 C C . LEU A 1 104 ? -15.708 0.868 -7.183 1.00 80.06 104 LEU A C 1
ATOM 757 O O . LEU A 1 104 ? -15.588 0.784 -5.965 1.00 80.06 104 LEU A O 1
ATOM 761 N N . LEU A 1 105 ? -16.549 0.099 -7.876 1.00 83.50 105 LEU A N 1
ATOM 762 C CA . LEU A 1 105 ? -17.433 -0.875 -7.243 1.00 83.50 105 LEU A CA 1
ATOM 763 C C . LEU A 1 105 ? -16.643 -2.000 -6.552 1.00 83.50 105 LEU A C 1
ATOM 765 O O . LEU A 1 105 ? -16.926 -2.334 -5.402 1.00 83.50 105 LEU A O 1
ATOM 769 N N . GLY A 1 106 ? -15.604 -2.524 -7.209 1.00 78.12 106 GLY A N 1
ATOM 770 C CA . GLY A 1 106 ? -14.674 -3.485 -6.608 1.00 78.12 106 GLY A CA 1
ATOM 771 C C . GLY A 1 106 ? -13.908 -2.911 -5.409 1.00 78.12 106 GLY A C 1
ATOM 772 O O . GLY A 1 106 ? -13.801 -3.566 -4.375 1.00 78.12 106 GLY A O 1
ATOM 773 N N . GLY A 1 107 ? -13.440 -1.665 -5.506 1.00 77.81 107 GLY A N 1
ATOM 774 C CA . GLY A 1 107 ? -12.762 -0.954 -4.422 1.00 77.81 107 GLY A CA 1
ATOM 775 C C . GLY A 1 107 ? -13.667 -0.744 -3.208 1.00 77.81 107 GLY A C 1
ATOM 776 O O . GLY A 1 107 ? -13.264 -1.038 -2.085 1.00 77.81 107 GLY A O 1
ATOM 777 N N . VAL A 1 108 ? -14.918 -0.329 -3.428 1.00 83.56 108 VAL A N 1
ATOM 778 C CA . VAL A 1 108 ? -15.934 -0.199 -2.373 1.00 83.56 108 VAL A CA 1
ATOM 779 C C . VAL A 1 108 ? -16.202 -1.543 -1.699 1.00 83.56 108 VAL A C 1
ATOM 781 O O . VAL A 1 108 ? -16.303 -1.590 -0.475 1.00 83.56 108 VAL A O 1
ATOM 784 N N . LEU A 1 109 ? -16.272 -2.639 -2.460 1.00 83.38 109 LEU A N 1
ATOM 785 C CA . LEU A 1 109 ? -16.484 -3.974 -1.899 1.00 83.38 109 LEU A CA 1
ATOM 786 C C . LEU A 1 109 ? -15.316 -4.413 -1.001 1.00 83.38 109 LEU A C 1
ATOM 788 O O . LEU A 1 109 ? -15.548 -4.920 0.096 1.00 83.38 109 LEU A O 1
ATOM 792 N N . ILE A 1 110 ? -14.071 -4.177 -1.430 1.00 79.38 110 ILE A N 1
ATOM 793 C CA . ILE A 1 110 ? -12.866 -4.486 -0.643 1.00 79.38 110 ILE A CA 1
ATOM 794 C C . ILE A 1 110 ? -12.838 -3.654 0.642 1.00 79.38 110 ILE A C 1
ATOM 796 O O . ILE A 1 110 ? -12.685 -4.212 1.730 1.00 79.38 110 ILE A O 1
ATOM 800 N N . VAL A 1 111 ? -13.033 -2.335 0.536 1.00 80.81 111 VAL A N 1
ATOM 801 C CA . VAL A 1 111 ? -13.085 -1.436 1.699 1.00 80.81 111 VAL A CA 1
ATOM 802 C C . VAL A 1 111 ? -14.193 -1.862 2.651 1.00 80.81 111 VAL A C 1
ATOM 804 O O . VAL A 1 111 ? -13.950 -1.984 3.847 1.00 80.81 111 VAL A O 1
ATOM 807 N N . GLY A 1 112 ? -15.385 -2.156 2.130 1.00 83.19 112 GLY A N 1
ATOM 808 C CA . GLY A 1 112 ? -16.512 -2.641 2.919 1.00 83.19 112 GLY A CA 1
ATOM 809 C C . GLY A 1 112 ? -16.176 -3.918 3.688 1.00 83.19 112 GLY A C 1
ATOM 810 O O . GLY A 1 112 ? -16.436 -3.990 4.888 1.00 83.19 112 GLY A O 1
ATOM 811 N N . GLY A 1 113 ? -15.532 -4.891 3.035 1.00 80.75 113 GLY A N 1
ATOM 812 C CA . GLY A 1 113 ? -15.062 -6.119 3.678 1.00 80.75 113 GLY A CA 1
ATOM 813 C C . GLY A 1 113 ? -14.061 -5.857 4.807 1.00 80.75 113 GLY A C 1
ATOM 814 O O . GLY A 1 113 ? -14.234 -6.367 5.913 1.00 80.75 113 GLY A O 1
ATOM 815 N N . VAL A 1 114 ? -13.053 -5.012 4.566 1.00 77.69 114 VAL A N 1
ATOM 816 C CA . VAL A 1 114 ? -12.044 -4.649 5.578 1.00 77.69 114 VAL A CA 1
ATOM 817 C C . VAL A 1 114 ? -12.677 -3.916 6.762 1.00 77.69 114 VAL A C 1
ATOM 819 O O . VAL A 1 114 ? -12.384 -4.240 7.912 1.00 77.69 114 VAL A O 1
ATOM 822 N N . VAL A 1 115 ? -13.579 -2.965 6.505 1.00 80.62 115 VAL A N 1
ATOM 823 C CA . VAL A 1 115 ? -14.309 -2.231 7.549 1.00 80.62 115 VAL A CA 1
ATOM 824 C C . VAL A 1 115 ? -15.116 -3.193 8.417 1.00 80.62 115 VAL A C 1
ATOM 826 O O . VAL A 1 115 ? -15.075 -3.084 9.642 1.00 80.62 115 VAL A O 1
ATOM 829 N N . LEU A 1 116 ? -15.813 -4.159 7.811 1.00 81.50 116 LEU A N 1
ATOM 830 C CA . LEU A 1 116 ? -16.615 -5.138 8.544 1.00 81.50 116 LEU A CA 1
ATOM 831 C C . LEU A 1 116 ? -15.751 -5.981 9.496 1.00 81.50 116 LEU A C 1
ATOM 833 O O . LEU A 1 116 ? -16.110 -6.141 10.661 1.00 81.50 116 LEU A O 1
ATOM 837 N N . VAL A 1 117 ? -14.585 -6.443 9.027 1.00 76.50 117 VAL A N 1
ATOM 838 C CA . VAL A 1 117 ? -13.608 -7.190 9.841 1.00 76.50 117 VAL A CA 1
ATOM 839 C C . VAL A 1 117 ? -13.079 -6.334 10.992 1.00 76.50 117 VAL A C 1
ATOM 841 O O . VAL A 1 117 ? -13.056 -6.778 12.136 1.00 76.50 117 VAL A O 1
ATOM 844 N N . ARG A 1 118 ? -12.708 -5.076 10.727 1.00 74.75 118 ARG A N 1
ATOM 845 C CA . ARG A 1 118 ? -12.209 -4.171 11.776 1.00 74.75 118 ARG A CA 1
ATOM 846 C C . ARG A 1 118 ? -13.263 -3.859 12.833 1.00 74.75 118 ARG A C 1
ATOM 848 O O . ARG A 1 118 ? -12.938 -3.785 14.015 1.00 74.75 118 ARG A O 1
ATOM 855 N N . LEU A 1 119 ? -14.525 -3.698 12.439 1.00 79.81 119 LEU A N 1
ATOM 856 C CA . LEU A 1 119 ? -15.619 -3.502 13.391 1.00 79.81 119 LEU A CA 1
ATOM 857 C C . LEU A 1 119 ? -15.828 -4.729 14.288 1.00 79.81 119 LEU A C 1
ATOM 859 O O . LEU A 1 119 ? -16.150 -4.560 15.465 1.00 79.81 119 LEU A O 1
ATOM 863 N N . ASP A 1 120 ? -15.641 -5.936 13.755 1.00 78.25 120 ASP A N 1
ATOM 864 C CA . ASP A 1 120 ? -15.736 -7.181 14.520 1.00 78.25 120 ASP A CA 1
ATOM 865 C C . ASP A 1 120 ? -14.588 -7.333 15.536 1.00 78.25 120 ASP A C 1
ATOM 867 O O . ASP A 1 120 ? -14.826 -7.640 16.708 1.00 78.25 120 ASP A O 1
ATOM 871 N N . GLU A 1 121 ? -13.354 -7.000 15.140 1.00 77.12 121 GLU A N 1
ATOM 872 C CA . GLU A 1 121 ? -12.191 -6.972 16.041 1.00 77.12 121 GLU A CA 1
ATOM 873 C C . GLU A 1 121 ? -12.388 -5.988 17.207 1.00 77.12 121 GLU A C 1
ATOM 875 O O . GLU A 1 121 ? -12.119 -6.323 18.364 1.00 77.12 121 GLU A O 1
ATOM 880 N N . LEU A 1 122 ? -12.908 -4.787 16.925 1.00 77.19 122 LEU A N 1
ATOM 881 C CA . LEU A 1 122 ? -13.180 -3.771 17.948 1.00 77.19 122 LEU A CA 1
ATOM 882 C C . LEU A 1 122 ? -14.261 -4.221 18.942 1.00 77.19 122 LEU A C 1
ATOM 884 O O . LEU A 1 122 ? -14.115 -4.002 20.146 1.00 77.19 122 LEU A O 1
ATOM 888 N N . ARG A 1 123 ? -15.334 -4.867 18.466 1.00 78.19 123 ARG A N 1
ATOM 889 C CA . ARG A 1 123 ? -16.391 -5.410 19.340 1.00 78.19 123 ARG A CA 1
ATOM 890 C C . ARG A 1 123 ? -15.884 -6.566 20.192 1.00 78.19 123 ARG A C 1
ATOM 892 O O . ARG A 1 123 ? -16.181 -6.611 21.383 1.00 78.19 123 ARG A O 1
ATOM 899 N N . SER A 1 124 ? -15.098 -7.461 19.601 1.00 73.88 124 SER A N 1
ATOM 900 C CA . SER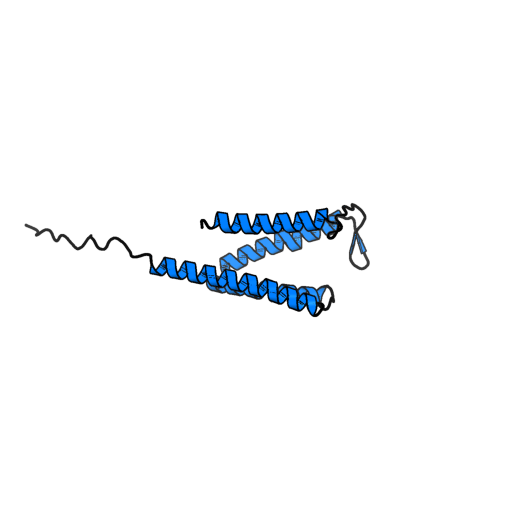 A 1 124 ? -14.497 -8.601 20.297 1.00 73.88 124 SER A CA 1
ATOM 901 C C . SER A 1 124 ? -13.538 -8.147 21.403 1.00 73.88 124 SER A C 1
ATOM 903 O O . SER A 1 124 ? -13.583 -8.673 22.515 1.00 73.88 124 SER A O 1
ATOM 905 N N . GLY A 1 125 ? -12.725 -7.116 21.143 1.00 69.19 125 GLY A N 1
ATOM 906 C CA . GLY A 1 125 ? -11.859 -6.503 22.154 1.00 69.19 125 GLY A CA 1
ATOM 907 C C . GLY A 1 125 ? -12.636 -5.816 23.282 1.00 69.19 125 GLY A C 1
ATOM 908 O O . GLY A 1 125 ? -12.277 -5.956 24.451 1.00 69.19 125 GLY A O 1
ATOM 909 N N . ALA A 1 126 ? -13.735 -5.126 22.958 1.00 71.94 126 ALA A N 1
ATOM 910 C CA . ALA A 1 126 ? -14.611 -4.522 23.961 1.00 71.94 126 ALA A CA 1
ATOM 911 C C . ALA A 1 126 ? -15.289 -5.585 24.844 1.00 71.94 126 ALA A C 1
ATOM 913 O O . ALA A 1 126 ? -15.277 -5.456 26.062 1.00 71.94 126 ALA A O 1
ATOM 914 N N . ALA A 1 127 ? -15.810 -6.668 24.261 1.00 70.06 127 ALA A N 1
ATOM 915 C CA . ALA A 1 127 ? -16.412 -7.774 25.008 1.00 70.06 127 ALA A CA 1
ATOM 916 C C . ALA A 1 127 ? -15.418 -8.442 25.978 1.00 70.06 127 ALA A C 1
ATOM 918 O O . ALA A 1 127 ? -15.776 -8.736 27.119 1.00 70.06 127 ALA A O 1
ATOM 919 N N . ALA A 1 128 ? -14.157 -8.614 25.565 1.00 66.00 128 ALA A N 1
ATOM 920 C CA . ALA A 1 128 ? -13.096 -9.140 26.425 1.00 66.00 128 ALA A CA 1
ATOM 921 C C . ALA A 1 128 ? -12.764 -8.207 27.606 1.00 66.00 128 ALA A C 1
ATOM 923 O O . ALA A 1 128 ? -12.537 -8.683 28.715 1.00 66.00 128 ALA A O 1
ATOM 924 N N . ALA A 1 129 ? -12.788 -6.885 27.397 1.00 63.25 129 ALA A N 1
ATOM 925 C CA . ALA A 1 129 ? -12.565 -5.904 28.462 1.00 63.25 129 ALA A CA 1
ATOM 926 C C . ALA A 1 129 ? -13.698 -5.883 29.506 1.00 63.25 129 ALA A C 1
ATOM 928 O O . ALA A 1 129 ? -13.447 -5.601 30.673 1.00 63.25 129 ALA A O 1
ATOM 929 N N . ILE A 1 130 ? -14.933 -6.202 29.101 1.00 72.00 130 ILE A N 1
ATOM 930 C CA . ILE A 1 130 ? -16.106 -6.255 29.991 1.00 72.00 130 ILE A CA 1
ATOM 931 C C . ILE A 1 130 ? -16.177 -7.608 30.731 1.00 72.00 130 ILE A C 1
ATOM 933 O O . ILE A 1 130 ? -16.627 -7.666 31.871 1.00 72.00 130 ILE A O 1
ATOM 937 N N . GLY A 1 131 ? -15.709 -8.694 30.101 1.00 61.03 131 GLY A N 1
ATOM 938 C CA . GLY A 1 131 ? -15.651 -10.044 30.683 1.00 61.03 131 GLY A CA 1
ATOM 939 C C . GLY A 1 131 ? -14.453 -10.305 31.609 1.00 61.03 131 GLY A C 1
ATOM 940 O O . GLY A 1 131 ? -14.421 -11.329 32.288 1.00 61.03 131 GLY A O 1
ATOM 941 N N . GLY A 1 132 ? -13.480 -9.391 31.663 1.00 49.56 132 GLY A N 1
ATOM 942 C CA . GLY A 1 132 ? -12.390 -9.396 32.637 1.00 49.56 132 GLY A CA 1
ATOM 943 C C . GLY A 1 132 ? -12.866 -8.927 34.010 1.00 49.56 132 GLY A C 1
ATOM 944 O O . GLY A 1 132 ? -12.567 -7.812 34.428 1.00 49.56 132 GLY A O 1
ATOM 945 N N . THR A 1 133 ? -13.621 -9.763 34.721 1.00 56.81 133 THR A N 1
ATOM 946 C CA . THR A 1 133 ? -13.887 -9.556 36.149 1.00 56.81 133 THR A CA 1
ATOM 947 C C . THR A 1 133 ? -12.549 -9.552 36.904 1.00 56.81 133 THR A C 1
ATOM 949 O O . THR A 1 133 ? -11.789 -10.512 36.755 1.00 56.81 133 THR A O 1
ATOM 952 N N . PRO A 1 134 ? -12.220 -8.529 37.718 1.00 55.38 134 PRO A N 1
ATOM 953 C CA . PRO A 1 134 ? -11.082 -8.607 38.622 1.00 55.38 134 PRO A CA 1
ATOM 954 C C . PRO A 1 134 ? -11.382 -9.668 39.683 1.00 55.38 134 PRO A C 1
ATOM 956 O O . PRO A 1 134 ? -12.051 -9.416 40.683 1.00 55.38 134 PRO A O 1
ATOM 959 N N . ALA A 1 135 ? -10.905 -10.886 39.446 1.00 57.41 135 ALA A N 1
ATOM 960 C CA . ALA A 1 135 ? -10.812 -11.912 40.468 1.00 57.41 135 ALA A CA 1
ATOM 961 C C . ALA A 1 135 ? -9.707 -11.510 41.457 1.00 57.41 135 ALA A C 1
ATOM 963 O O . ALA A 1 135 ? -8.556 -11.882 41.260 1.00 57.41 135 ALA A O 1
ATOM 964 N N . ALA A 1 136 ? -10.058 -10.677 42.444 1.00 54.81 136 ALA A N 1
ATOM 965 C CA . ALA A 1 136 ? -9.487 -10.624 43.799 1.00 54.81 136 ALA A CA 1
ATOM 966 C C . ALA A 1 136 ? -9.936 -9.336 44.520 1.00 54.81 136 ALA A C 1
ATOM 968 O O . ALA A 1 136 ? -9.166 -8.395 44.695 1.00 54.81 136 ALA A O 1
ATOM 969 N N . LEU A 1 137 ? -11.192 -9.316 44.971 1.00 54.12 137 LEU A N 1
ATOM 970 C CA . LEU A 1 137 ? -11.594 -8.540 46.153 1.00 54.12 137 LEU A CA 1
ATOM 971 C C . LEU A 1 137 ? -11.612 -9.427 47.418 1.00 54.12 137 LEU A C 1
ATOM 973 O O . LEU A 1 137 ? -12.247 -9.077 48.404 1.00 54.12 137 LEU A O 1
ATOM 977 N N . ASP A 1 138 ? -10.879 -10.547 47.412 1.00 53.81 138 ASP A N 1
ATOM 978 C CA . ASP A 1 138 ? -10.785 -11.512 48.527 1.00 53.81 138 ASP A CA 1
ATOM 979 C C . ASP A 1 138 ? -9.662 -11.175 49.534 1.00 53.81 138 ASP A C 1
ATOM 981 O O . ASP A 1 138 ? -9.160 -12.018 50.271 1.00 53.81 138 ASP A O 1
ATOM 985 N N . HIS A 1 139 ? -9.248 -9.907 49.581 1.00 57.75 139 HIS A N 1
ATOM 986 C CA . HIS A 1 139 ? -8.528 -9.324 50.719 1.00 57.75 139 HIS A CA 1
ATOM 987 C C . HIS A 1 139 ? -9.417 -8.261 51.365 1.00 57.75 139 HIS A C 1
ATOM 989 O O . HIS A 1 139 ? -9.076 -7.083 51.474 1.00 57.75 139 HIS A O 1
ATOM 995 N N . ALA A 1 140 ? -10.609 -8.691 51.774 1.00 56.88 140 ALA A N 1
ATOM 996 C CA . ALA A 1 140 ? -11.408 -7.964 52.740 1.00 56.88 140 ALA A CA 1
ATOM 997 C C . ALA A 1 140 ? -10.759 -8.128 54.122 1.00 56.88 140 ALA A C 1
ATOM 999 O O . ALA A 1 140 ? -11.155 -8.983 54.895 1.00 56.88 140 ALA A O 1
ATOM 1000 N N . ASN A 1 141 ? -9.760 -7.289 54.399 1.00 59.25 141 ASN A N 1
ATOM 1001 C CA . ASN A 1 141 ? -9.577 -6.661 55.705 1.00 59.25 141 ASN A CA 1
ATOM 1002 C C . ASN A 1 141 ? -9.749 -7.591 56.928 1.00 59.25 141 ASN A C 1
ATOM 1004 O O . ASN A 1 141 ? -10.701 -7.436 57.696 1.00 59.25 141 ASN A O 1
ATOM 1008 N N . ASP A 1 142 ? -8.800 -8.505 57.136 1.00 62.97 142 ASP A N 1
ATOM 1009 C CA . ASP A 1 142 ? -8.604 -9.145 58.437 1.00 62.97 142 ASP A CA 1
ATOM 1010 C C . ASP A 1 142 ? -7.994 -8.107 59.389 1.00 62.97 142 ASP A C 1
ATOM 1012 O O . ASP A 1 142 ? -6.783 -7.907 59.472 1.00 62.97 142 ASP A O 1
ATOM 1016 N N . VAL A 1 143 ? -8.878 -7.371 60.060 1.00 62.41 143 VAL A N 1
ATOM 1017 C 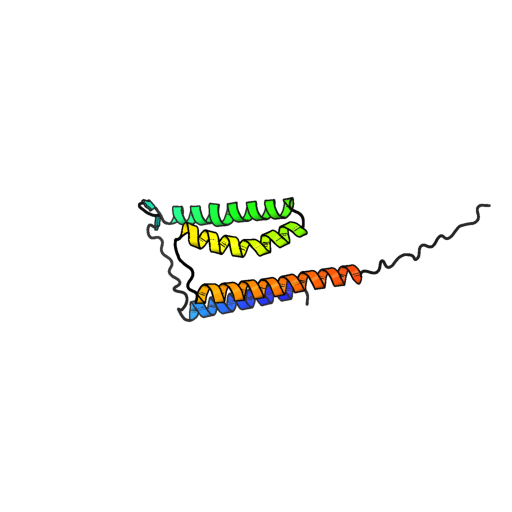CA . VAL A 1 143 ? -8.540 -6.450 61.144 1.00 62.41 143 VAL A CA 1
ATOM 1018 C C . VAL A 1 143 ? -8.091 -7.301 62.333 1.00 62.41 143 VAL A C 1
ATOM 1020 O O . VAL A 1 143 ? -8.921 -7.832 63.070 1.00 62.41 143 VAL A O 1
ATOM 1023 N N . GLU A 1 144 ? -6.784 -7.473 62.519 1.00 72.75 144 GLU A N 1
ATOM 1024 C CA . GLU A 1 144 ? -6.262 -7.999 63.782 1.00 72.75 144 GLU A CA 1
ATOM 1025 C C . GLU A 1 144 ? -6.619 -7.018 64.917 1.00 72.75 144 GLU A C 1
ATOM 1027 O O . GLU A 1 144 ? -6.365 -5.813 64.793 1.00 72.75 144 GLU A O 1
ATOM 1032 N N . PRO A 1 145 ? -7.209 -7.480 66.036 1.00 70.62 145 PRO A N 1
ATOM 1033 C CA . PRO A 1 145 ? -7.369 -6.641 67.208 1.00 70.62 145 PRO A CA 1
ATOM 1034 C C . PRO A 1 145 ? -5.998 -6.457 67.858 1.00 70.62 145 PRO A C 1
ATOM 1036 O O . PRO A 1 145 ? -5.376 -7.417 68.309 1.00 70.62 145 PRO A O 1
ATOM 1039 N N . VAL A 1 146 ? -5.537 -5.207 67.883 1.00 70.25 146 VAL A N 1
ATOM 1040 C CA . VAL A 1 146 ? -4.307 -4.779 68.557 1.00 70.25 146 VAL A CA 1
ATOM 1041 C C . VAL A 1 146 ? -4.455 -5.026 70.069 1.00 70.25 146 VAL A C 1
ATOM 1043 O O . VAL A 1 146 ? -5.404 -4.491 70.650 1.00 70.25 146 VAL A O 1
ATOM 1046 N N . PRO A 1 147 ? -3.582 -5.832 70.702 1.00 69.44 147 PRO A N 1
ATOM 1047 C CA . PRO A 1 147 ? -3.545 -5.977 72.156 1.00 69.44 147 PRO A CA 1
ATOM 1048 C C . PRO A 1 147 ? -2.885 -4.781 72.857 1.00 69.44 147 PRO A C 1
ATOM 1050 O O . PRO A 1 147 ? -1.974 -4.155 72.264 1.00 69.44 147 PRO A O 1
#

Foldseek 3Di:
DPPVVVVVVVVVVVVVVVVVCVVVCVDVDDDDQAFDDDDPDTHGPVVVVVCCCVPVNVVVVVVLVVCCVVPPPPVNVVCVLCVLVVVQVCCCVPVVDDQDPVNVVVSCVVSVVVVVVVVVVVVVVVVVVVPPDPPDPVPPDPDDPDD

Sequence (147 aa):
LPPIVLASVGLMVGAAVMWLAAATGLLPMAFSAADTRLGPWITPWWVSLGGLVILATVVAYVSGIVAARALGSKVASFVSLTEVLFAVIWAWLLLGELPSAIQLLGGVLIVGGVVLVRLDELRSGAAAAIGGTPAALDHANDVEPVP

Radius of gyration: 24.71 Å; chains: 1; bounding box: 36×33×93 Å

pLDDT: mean 80.2, std 10.17, range [49.56, 96.81]

Secondary structure (DSSP, 8-state):
--HHHHHHHHHHHHHHHHHHHHHTTSS------SPEEETTEEE-HHHHHHHIIIIIIIIHHHHHHHHHHHSHHHHHHHHHHHHHHHHHHHHHHHH--PPPHHHHHHHHHHHHHHHHHHHHHHHHHHHHHHH------------PPP-